Protein AF-A0A9P1BFL9-F1 (afdb_monomer)

Structure (mmCIF, N/CA/C/O backbone):
data_AF-A0A9P1BFL9-F1
#
_entry.id   AF-A0A9P1BFL9-F1
#
loop_
_atom_site.group_PDB
_atom_site.id
_atom_site.type_symbol
_atom_site.label_atom_id
_atom_site.label_alt_id
_atom_site.label_comp_id
_atom_site.label_asym_id
_atom_site.label_entity_id
_atom_site.label_seq_id
_atom_site.pdbx_PDB_ins_code
_atom_site.Cartn_x
_atom_site.Cartn_y
_atom_site.Cartn_z
_atom_site.occupancy
_atom_site.B_iso_or_equiv
_atom_site.auth_seq_id
_atom_site.auth_comp_id
_atom_site.auth_asym_id
_atom_site.auth_atom_id
_atom_site.pdbx_PDB_model_num
ATOM 1 N N . MET A 1 1 ? 11.899 -58.772 -1.799 1.00 46.47 1 MET A N 1
ATOM 2 C CA . MET A 1 1 ? 13.213 -58.479 -2.411 1.00 46.47 1 MET A CA 1
ATOM 3 C C . MET A 1 1 ? 13.344 -59.270 -3.704 1.00 46.47 1 MET A C 1
ATOM 5 O O . MET A 1 1 ? 13.494 -60.482 -3.648 1.00 46.47 1 MET A O 1
ATOM 9 N N . ARG A 1 2 ? 13.210 -58.613 -4.859 1.00 43.66 2 ARG A N 1
ATOM 10 C CA . ARG A 1 2 ? 13.524 -59.183 -6.178 1.00 43.66 2 ARG A CA 1
ATOM 11 C C . ARG A 1 2 ? 14.274 -58.112 -6.969 1.00 43.66 2 ARG A C 1
ATOM 13 O O . ARG A 1 2 ? 13.668 -57.255 -7.596 1.00 43.66 2 ARG A O 1
ATOM 20 N N . LEU A 1 3 ? 15.594 -58.126 -6.802 1.00 50.16 3 LEU A N 1
ATOM 21 C CA . LEU A 1 3 ? 16.569 -57.484 -7.680 1.00 50.16 3 LEU A CA 1
ATOM 22 C C . LEU A 1 3 ? 16.927 -58.462 -8.804 1.00 50.16 3 LEU A C 1
ATOM 24 O O . LEU A 1 3 ? 16.826 -59.669 -8.593 1.00 50.16 3 LEU A O 1
ATOM 28 N N . HIS A 1 4 ? 17.420 -57.901 -9.915 1.00 42.84 4 HIS A N 1
ATOM 29 C CA . HIS A 1 4 ? 17.742 -58.487 -11.227 1.00 42.84 4 HIS A CA 1
ATOM 30 C C . HIS A 1 4 ? 16.641 -58.214 -12.266 1.00 42.84 4 HIS A C 1
ATOM 32 O O . HIS A 1 4 ? 15.493 -58.562 -12.043 1.00 42.84 4 HIS A O 1
ATOM 38 N N . ARG A 1 5 ? 16.916 -57.628 -13.439 1.00 49.00 5 ARG A N 1
ATOM 39 C CA . ARG A 1 5 ? 18.148 -57.681 -14.246 1.00 49.00 5 ARG A CA 1
ATOM 40 C C . ARG A 1 5 ? 17.976 -56.800 -15.507 1.00 49.00 5 ARG A C 1
ATOM 42 O O . ARG A 1 5 ? 16.858 -56.730 -15.995 1.00 49.00 5 ARG A O 1
ATOM 49 N N . LEU A 1 6 ? 19.105 -56.319 -16.061 1.00 51.25 6 LEU A N 1
ATOM 50 C CA . LEU A 1 6 ? 19.352 -55.950 -17.483 1.00 51.25 6 LEU A CA 1
ATOM 51 C C . LEU A 1 6 ? 18.670 -54.636 -17.943 1.00 51.25 6 LEU A C 1
ATOM 53 O O . LEU A 1 6 ? 17.455 -54.576 -17.992 1.00 51.25 6 LEU A O 1
ATOM 57 N N . LEU A 1 7 ? 19.321 -53.502 -18.242 1.00 50.16 7 LEU A N 1
ATOM 58 C CA . LEU A 1 7 ? 20.599 -53.191 -18.909 1.00 50.16 7 LEU A CA 1
ATOM 59 C C . LEU A 1 7 ? 20.691 -53.778 -20.316 1.00 50.16 7 LEU A C 1
ATOM 61 O O . LEU A 1 7 ? 21.239 -54.858 -20.413 1.0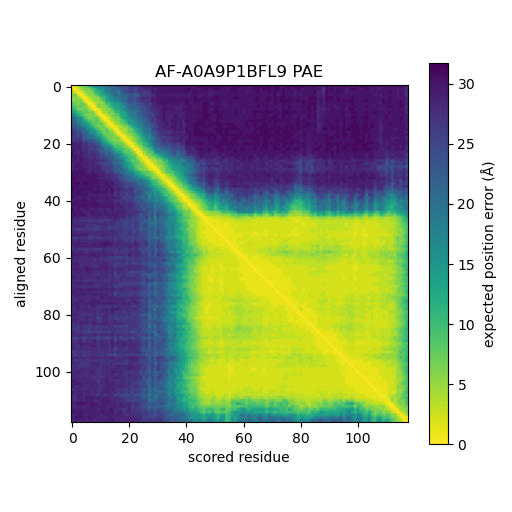0 50.16 7 LEU A O 1
ATOM 65 N N . TRP A 1 8 ? 20.164 -53.068 -21.329 1.00 45.84 8 TRP A N 1
ATOM 66 C CA . TRP A 1 8 ? 20.635 -52.938 -22.730 1.00 45.84 8 TRP A CA 1
ATOM 67 C C . TRP A 1 8 ? 19.874 -51.735 -23.355 1.00 45.84 8 TRP A C 1
ATOM 69 O O . TRP A 1 8 ? 18.650 -51.729 -23.341 1.00 45.84 8 TRP A O 1
ATOM 79 N N . LEU A 1 9 ? 20.498 -50.573 -23.595 1.00 45.41 9 LEU A N 1
ATOM 80 C CA . LEU A 1 9 ? 21.219 -50.167 -24.819 1.00 45.41 9 LEU A CA 1
ATOM 81 C C . LEU A 1 9 ? 20.332 -50.060 -26.073 1.00 45.41 9 LEU A C 1
ATOM 83 O O . LEU A 1 9 ? 19.955 -51.082 -26.626 1.00 45.41 9 LEU A O 1
ATOM 87 N N . TRP A 1 10 ? 20.095 -48.819 -26.523 1.00 46.38 10 TRP A N 1
ATOM 88 C CA . TRP A 1 10 ? 20.140 -48.310 -27.915 1.00 46.38 10 TRP A CA 1
ATOM 89 C C . TRP A 1 10 ? 19.436 -46.937 -27.934 1.00 46.38 10 TRP A C 1
ATOM 91 O O . TRP A 1 10 ? 18.238 -46.844 -27.713 1.00 46.38 10 TRP A O 1
ATOM 101 N N . ALA A 1 11 ? 20.153 -45.812 -27.943 1.00 46.34 11 ALA A N 1
ATOM 102 C CA . ALA A 1 11 ? 20.691 -45.189 -29.155 1.00 46.34 11 ALA A CA 1
ATOM 103 C C . ALA A 1 11 ? 19.623 -45.016 -30.253 1.00 46.34 11 ALA A C 1
ATOM 105 O O . ALA A 1 11 ? 19.575 -45.782 -31.208 1.00 46.34 11 ALA A O 1
ATOM 106 N N . ALA A 1 12 ? 18.798 -43.977 -30.125 1.00 54.50 12 ALA A N 1
ATOM 107 C CA . ALA A 1 12 ? 18.103 -43.379 -31.258 1.00 54.50 12 ALA A CA 1
ATOM 108 C C . ALA A 1 12 ? 18.673 -41.974 -31.461 1.00 54.50 12 ALA A C 1
ATOM 110 O O . ALA A 1 12 ? 18.229 -40.989 -30.878 1.00 54.50 12 ALA A O 1
ATOM 111 N N . VAL A 1 13 ? 19.732 -41.939 -32.266 1.00 53.78 13 VAL A N 1
ATOM 112 C CA . VAL A 1 13 ? 20.141 -40.773 -33.037 1.00 53.78 13 VAL A CA 1
ATOM 113 C C . VAL A 1 13 ? 18.963 -40.399 -33.930 1.00 53.78 13 VAL A C 1
ATOM 115 O O . VAL A 1 13 ? 18.598 -41.171 -34.812 1.00 53.78 13 VAL A O 1
ATOM 118 N N . GLN A 1 14 ? 18.393 -39.217 -33.733 1.00 53.38 14 GLN A N 1
ATOM 119 C CA . GLN A 1 14 ? 17.835 -38.460 -34.844 1.00 53.38 14 GLN A CA 1
ATOM 120 C C . GLN A 1 14 ? 18.450 -37.072 -34.778 1.00 53.38 14 GLN A C 1
ATOM 122 O O . GLN A 1 14 ? 18.162 -36.279 -33.883 1.00 53.38 14 GLN A O 1
ATOM 127 N N . GLY A 1 15 ? 19.394 -36.851 -35.694 1.00 41.03 15 GLY A N 1
ATOM 128 C CA . GLY A 1 15 ? 19.945 -35.543 -35.977 1.00 41.03 15 GLY A CA 1
ATOM 129 C C . GLY A 1 15 ? 18.817 -34.638 -36.440 1.00 41.03 15 GLY A C 1
ATOM 130 O O . GLY A 1 15 ? 18.210 -34.870 -37.482 1.00 41.03 15 GLY A O 1
ATOM 131 N N . PHE A 1 16 ? 18.528 -33.630 -35.631 1.00 35.81 16 PHE A N 1
ATOM 132 C CA . PHE A 1 16 ? 17.759 -32.479 -36.049 1.00 35.81 16 PHE A CA 1
ATOM 133 C C . PHE A 1 16 ? 18.738 -31.556 -36.778 1.00 35.81 16 PHE A C 1
ATOM 135 O O . PHE A 1 16 ? 19.453 -30.776 -36.148 1.00 35.81 16 PHE A O 1
ATOM 142 N N . SER A 1 17 ? 18.856 -31.730 -38.095 1.00 41.75 17 SER A N 1
ATOM 143 C CA . SER A 1 17 ? 19.494 -30.731 -38.948 1.00 41.75 17 SER A CA 1
ATOM 144 C C . SER A 1 17 ? 18.555 -29.535 -39.005 1.00 41.75 17 SER A C 1
ATOM 146 O O . SER A 1 17 ? 17.519 -29.593 -39.661 1.00 41.75 17 SER A O 1
ATOM 148 N N . VAL A 1 18 ? 18.891 -28.476 -38.272 1.00 47.94 18 VAL A N 1
ATOM 149 C CA . VAL A 1 18 ? 18.361 -27.145 -38.563 1.00 47.94 18 VAL A CA 1
ATOM 150 C C . VAL A 1 18 ? 19.047 -26.705 -39.846 1.00 47.94 18 VAL A C 1
ATOM 152 O O . VAL A 1 18 ? 20.244 -26.418 -39.840 1.00 47.94 18 VAL A O 1
ATOM 155 N N . GLU A 1 19 ? 18.305 -26.726 -40.949 1.00 52.97 19 GLU A N 1
ATOM 156 C CA . GLU A 1 19 ? 18.618 -25.896 -42.106 1.00 52.97 19 GLU A CA 1
ATOM 157 C C . GLU A 1 19 ? 18.495 -24.446 -41.626 1.00 52.97 19 GLU A C 1
ATOM 159 O O . GLU A 1 19 ? 17.410 -23.966 -41.298 1.00 52.97 19 GLU A O 1
ATOM 164 N N . LEU A 1 20 ? 19.647 -23.804 -41.437 1.00 48.75 20 LEU A N 1
ATOM 165 C CA . LEU A 1 20 ? 19.733 -22.360 -41.302 1.00 48.75 20 LEU A CA 1
ATOM 166 C C . LEU A 1 20 ? 19.547 -21.820 -42.718 1.00 48.75 20 LEU A C 1
ATOM 168 O O . LEU A 1 20 ? 20.476 -21.886 -43.519 1.00 48.75 20 LEU A O 1
ATOM 172 N N . ASP A 1 21 ? 18.327 -21.391 -43.030 1.00 41.50 21 ASP A N 1
ATOM 173 C CA . ASP A 1 21 ? 18.077 -20.556 -44.200 1.00 41.50 21 ASP A CA 1
ATOM 174 C C . ASP A 1 21 ? 18.830 -19.238 -43.980 1.00 41.50 21 ASP A C 1
ATOM 176 O O . ASP A 1 21 ? 18.523 -18.468 -43.064 1.00 41.50 21 ASP A O 1
ATOM 180 N N . ASP A 1 22 ? 19.875 -19.039 -44.780 1.00 53.31 22 ASP A N 1
ATOM 181 C CA . ASP A 1 22 ? 20.592 -17.779 -44.944 1.00 53.31 22 ASP A CA 1
ATOM 182 C C . ASP A 1 22 ? 19.691 -16.814 -45.733 1.00 53.31 22 ASP A C 1
ATOM 184 O O . ASP A 1 22 ? 19.911 -16.580 -46.920 1.00 53.31 22 ASP A O 1
ATOM 188 N N . GLU A 1 23 ? 18.663 -16.255 -45.094 1.00 55.09 23 GLU A N 1
ATOM 189 C CA . GLU A 1 23 ? 17.904 -15.140 -45.663 1.00 55.09 23 GLU A CA 1
ATOM 190 C C . GLU A 1 23 ? 17.768 -13.997 -44.647 1.00 55.09 23 GLU A C 1
ATOM 192 O O . GLU A 1 23 ? 17.139 -14.104 -43.595 1.00 55.09 23 GLU A O 1
ATOM 197 N N . ASP A 1 24 ? 18.391 -12.885 -45.037 1.00 52.78 24 ASP A N 1
ATOM 198 C CA . ASP A 1 24 ? 18.148 -11.518 -44.595 1.00 52.78 24 ASP A CA 1
ATOM 199 C C . ASP A 1 24 ? 18.618 -11.130 -43.185 1.00 52.78 24 ASP A C 1
ATOM 201 O O . ASP A 1 24 ? 17.838 -10.930 -42.250 1.00 52.78 24 ASP A O 1
ATOM 205 N N . ASP A 1 25 ? 19.915 -10.806 -43.096 1.00 55.03 25 ASP A N 1
ATOM 206 C CA . ASP A 1 25 ? 20.380 -9.684 -42.273 1.00 55.03 25 ASP A CA 1
ATOM 207 C C . ASP A 1 25 ? 19.626 -8.415 -42.719 1.00 55.03 25 ASP A C 1
ATOM 209 O O . ASP A 1 25 ? 20.101 -7.614 -43.529 1.00 55.03 25 ASP A O 1
ATOM 213 N N . ALA A 1 26 ? 18.405 -8.242 -42.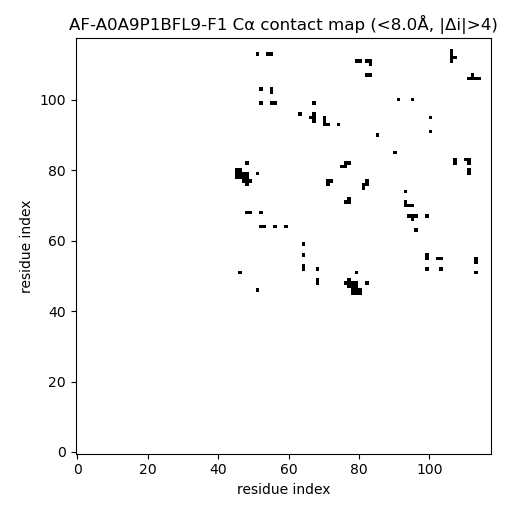212 1.00 58.25 26 ALA A N 1
ATOM 214 C CA . ALA A 1 26 ? 17.612 -7.040 -42.372 1.00 58.25 26 ALA A CA 1
ATOM 215 C C . ALA A 1 26 ? 18.332 -5.894 -41.650 1.00 58.25 26 ALA A C 1
ATOM 217 O O . ALA A 1 26 ? 18.077 -5.584 -40.484 1.00 58.25 26 ALA A O 1
ATOM 218 N N . LEU A 1 27 ? 19.278 -5.269 -42.348 1.00 57.50 27 LEU A N 1
ATOM 219 C CA . LEU A 1 27 ? 19.940 -4.055 -41.912 1.00 57.50 27 LEU A CA 1
ATOM 220 C C . LEU A 1 27 ? 18.894 -2.936 -41.907 1.00 57.50 27 LEU A C 1
ATOM 222 O O . LEU A 1 27 ? 18.603 -2.326 -42.934 1.00 57.50 27 LEU A O 1
ATOM 226 N N . ILE A 1 28 ? 18.305 -2.675 -40.741 1.00 64.31 28 ILE A N 1
ATOM 227 C CA . ILE A 1 28 ? 17.408 -1.536 -40.543 1.00 64.31 28 ILE A CA 1
ATOM 228 C C . ILE A 1 28 ? 18.260 -0.264 -40.617 1.00 64.31 28 ILE A C 1
ATOM 230 O O . ILE A 1 28 ? 18.863 0.167 -39.634 1.00 64.31 28 ILE A O 1
ATOM 234 N N . VAL A 1 29 ? 18.337 0.329 -41.807 1.00 62.34 29 VAL A N 1
ATOM 235 C CA . VAL A 1 29 ? 18.900 1.663 -42.011 1.00 62.34 29 VAL A CA 1
ATOM 236 C C . VAL A 1 29 ? 17.809 2.670 -41.668 1.00 62.34 29 VAL A C 1
ATOM 238 O O . VAL A 1 29 ? 16.836 2.820 -42.403 1.00 62.34 29 VAL A O 1
ATOM 241 N N . TYR A 1 30 ? 17.958 3.361 -40.540 1.00 62.66 30 TYR A N 1
ATOM 242 C CA . TYR A 1 30 ? 17.129 4.523 -40.243 1.00 62.66 30 TYR A CA 1
ATOM 243 C C . TYR A 1 30 ? 17.559 5.645 -41.190 1.00 62.66 30 TYR A C 1
ATOM 245 O O . TYR A 1 30 ? 18.652 6.197 -41.045 1.00 62.66 30 TYR A O 1
ATOM 253 N N . GLU A 1 31 ? 16.729 5.960 -42.189 1.00 58.88 31 GLU A N 1
ATOM 254 C CA . GLU A 1 31 ? 16.888 7.196 -42.950 1.00 58.88 31 GLU A CA 1
ATOM 255 C C . GLU A 1 31 ? 16.899 8.348 -41.944 1.00 58.88 31 GLU A C 1
ATOM 257 O O . GLU A 1 31 ? 15.989 8.473 -41.125 1.00 58.88 31 GLU A O 1
ATOM 262 N N . GLY A 1 32 ? 17.971 9.143 -41.958 1.00 57.00 32 GLY A N 1
ATOM 263 C CA . GLY A 1 32 ? 18.156 10.299 -41.088 1.00 57.00 32 GLY A CA 1
ATOM 264 C C . GLY A 1 32 ? 17.162 11.411 -41.414 1.00 57.00 32 GLY A C 1
ATOM 265 O O . GLY A 1 32 ? 17.549 12.473 -41.890 1.00 57.00 32 GLY A O 1
ATOM 266 N N . GLY A 1 33 ? 15.878 11.163 -41.175 1.00 53.22 33 GLY A N 1
ATOM 267 C CA . GLY A 1 33 ? 14.876 12.193 -40.996 1.00 53.22 33 GLY A CA 1
ATOM 268 C C . GLY A 1 33 ? 15.157 12.865 -39.665 1.00 53.22 33 GLY A C 1
ATOM 269 O O . GLY A 1 33 ? 15.371 12.185 -38.663 1.00 53.22 33 GLY A O 1
ATOM 270 N N . MET A 1 34 ? 15.226 14.196 -39.678 1.00 58.09 34 MET A N 1
ATOM 271 C CA . MET A 1 34 ? 15.415 15.015 -38.487 1.00 58.09 34 MET A CA 1
ATOM 272 C C . MET A 1 34 ? 14.467 14.526 -37.395 1.00 58.09 34 MET A C 1
ATOM 274 O O . MET A 1 34 ? 13.260 14.734 -37.490 1.00 58.09 34 MET A O 1
ATOM 278 N N . ALA A 1 35 ? 15.013 13.834 -36.395 1.00 58.12 35 ALA A N 1
ATOM 279 C CA . ALA A 1 35 ? 14.261 13.501 -35.209 1.00 58.12 35 ALA A CA 1
ATOM 280 C C . ALA A 1 35 ? 13.921 14.844 -34.572 1.00 58.12 35 ALA A C 1
ATOM 282 O O . ALA A 1 35 ? 14.799 15.491 -33.997 1.00 58.12 35 ALA A O 1
ATOM 283 N N . GLU A 1 36 ? 12.673 15.292 -34.745 1.00 61.25 36 GLU A N 1
ATOM 284 C CA . GLU A 1 36 ? 12.059 16.226 -33.812 1.00 61.25 36 GLU A CA 1
ATOM 285 C C . GLU A 1 36 ? 12.485 15.751 -32.436 1.00 61.25 36 GLU A C 1
ATOM 287 O O . GLU A 1 36 ? 12.276 14.582 -32.106 1.00 61.25 36 GLU A O 1
ATOM 292 N N . GLU A 1 37 ? 13.231 16.605 -31.738 1.00 61.41 37 GLU A N 1
ATOM 293 C CA . GLU A 1 37 ? 13.909 16.275 -30.497 1.00 61.41 37 GLU A CA 1
ATOM 294 C C . GLU A 1 37 ? 12.916 15.525 -29.622 1.00 61.41 37 GLU A C 1
ATOM 296 O O . GLU A 1 37 ? 11.959 16.119 -29.123 1.00 61.41 37 GLU A O 1
ATOM 301 N N . ALA A 1 38 ? 13.082 14.202 -29.522 1.00 63.97 38 ALA A N 1
ATOM 302 C CA . ALA A 1 38 ? 12.222 13.381 -28.702 1.00 63.97 38 ALA A CA 1
ATOM 303 C C . ALA A 1 38 ? 12.444 13.905 -27.291 1.00 63.97 38 ALA A C 1
ATOM 305 O O . ALA A 1 38 ? 13.470 13.627 -26.669 1.00 63.97 38 ALA A O 1
ATOM 306 N N . GLN A 1 39 ? 11.538 14.772 -26.842 1.00 65.31 39 GLN A N 1
ATOM 307 C CA . GLN A 1 39 ? 11.582 15.366 -25.526 1.00 65.31 39 GLN A CA 1
ATOM 308 C C . GLN A 1 39 ? 11.361 14.213 -24.566 1.00 65.31 39 GLN A C 1
ATOM 310 O O . GLN A 1 39 ? 10.230 13.852 -24.239 1.00 65.31 39 GLN A O 1
ATOM 315 N N . CYS A 1 40 ? 12.469 13.602 -24.151 1.00 65.94 40 CYS A N 1
ATOM 316 C CA . CYS A 1 40 ? 12.538 12.652 -23.064 1.00 65.94 40 CYS A CA 1
ATOM 317 C C . CYS A 1 40 ? 12.129 13.412 -21.806 1.00 65.94 40 CYS A C 1
ATOM 319 O O . CYS A 1 40 ? 12.961 13.886 -21.035 1.00 65.94 40 CYS A O 1
ATOM 321 N N . THR A 1 41 ? 10.824 13.585 -21.632 1.00 68.25 41 THR A N 1
ATOM 322 C CA . THR A 1 41 ? 10.261 14.093 -20.397 1.00 68.25 41 THR A CA 1
ATOM 323 C C . THR A 1 41 ? 10.557 13.015 -19.376 1.00 68.25 41 THR A C 1
ATOM 325 O O . THR A 1 41 ? 10.084 11.883 -19.502 1.00 68.25 41 THR A O 1
ATOM 328 N N . ALA A 1 42 ? 11.423 13.342 -18.415 1.00 62.38 42 ALA A N 1
ATOM 329 C CA . ALA A 1 42 ? 11.695 12.448 -17.308 1.00 62.38 42 ALA A CA 1
ATOM 330 C C . ALA A 1 42 ? 10.343 12.038 -16.708 1.00 62.38 42 ALA A C 1
ATOM 332 O O . ALA A 1 42 ? 9.491 12.911 -16.502 1.00 62.38 42 ALA A O 1
ATOM 333 N N . PRO A 1 43 ? 10.105 10.735 -16.482 1.00 64.19 43 PRO A N 1
ATOM 334 C CA . PRO A 1 43 ? 8.838 10.296 -15.933 1.00 64.19 43 PRO A CA 1
ATOM 335 C C . PRO A 1 43 ? 8.573 11.049 -14.623 1.00 64.19 43 PRO A C 1
ATOM 337 O O . PRO A 1 43 ? 9.531 11.374 -13.905 1.00 64.19 43 PRO A O 1
ATOM 340 N N . PRO A 1 44 ? 7.298 11.352 -14.315 1.00 66.19 44 PRO A N 1
ATOM 341 C CA . PRO A 1 44 ? 6.941 12.002 -13.064 1.00 66.19 44 PRO A CA 1
ATOM 342 C C . PRO A 1 44 ? 7.599 11.248 -11.905 1.00 66.19 44 PRO A C 1
ATOM 344 O O . PRO A 1 44 ? 7.776 10.028 -11.973 1.00 66.19 44 PRO A O 1
ATOM 347 N N . GLY A 1 45 ? 8.034 11.997 -10.887 1.00 68.19 45 GLY A N 1
ATOM 348 C CA . GLY A 1 45 ? 8.781 11.468 -9.746 1.00 68.19 45 GLY A CA 1
ATOM 349 C C . GLY A 1 45 ? 8.132 10.230 -9.106 1.00 68.19 45 GLY A C 1
ATOM 350 O O . GLY A 1 45 ? 6.984 9.893 -9.394 1.00 68.19 45 GLY A O 1
ATOM 351 N N . PRO A 1 46 ? 8.858 9.518 -8.229 1.00 79.31 46 PRO A N 1
ATOM 352 C CA . PRO A 1 46 ? 8.410 8.229 -7.714 1.00 79.31 46 PRO A CA 1
ATOM 353 C C . PRO A 1 46 ? 7.021 8.334 -7.076 1.00 79.31 46 PRO A C 1
ATOM 355 O O . PRO A 1 46 ? 6.813 9.124 -6.157 1.00 79.31 46 PRO A O 1
ATOM 358 N N . VAL A 1 47 ? 6.088 7.506 -7.553 1.00 88.19 47 VAL A N 1
ATOM 359 C CA . VAL A 1 47 ? 4.713 7.451 -7.040 1.00 88.19 47 VAL A CA 1
ATOM 360 C C . VAL A 1 47 ? 4.744 7.090 -5.557 1.00 88.19 47 VAL A C 1
ATOM 362 O O . VAL A 1 47 ? 5.257 6.027 -5.176 1.00 88.19 47 VAL A O 1
ATOM 365 N N . LEU A 1 48 ? 4.198 7.968 -4.719 1.00 91.62 48 LEU A N 1
ATOM 366 C CA . LEU A 1 48 ? 4.157 7.771 -3.277 1.00 91.62 48 LEU A CA 1
ATOM 367 C C . LEU A 1 48 ? 3.040 6.793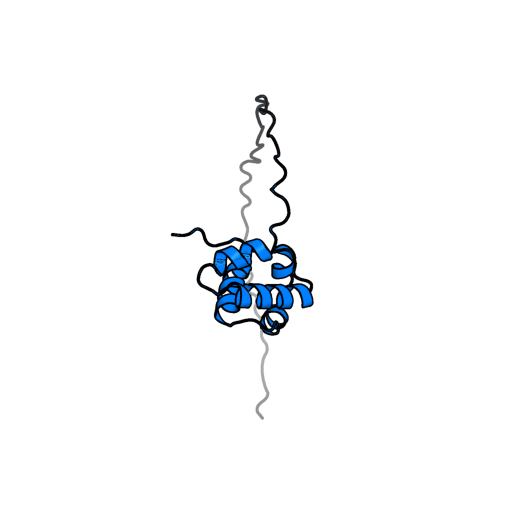 -2.915 1.00 91.62 48 LEU A C 1
ATOM 369 O O . LEU A 1 48 ? 1.952 6.819 -3.486 1.00 91.62 48 LEU A O 1
ATOM 373 N N . VAL A 1 49 ? 3.294 5.946 -1.919 1.00 92.38 49 VAL A N 1
ATOM 374 C CA . VAL A 1 49 ? 2.298 4.978 -1.434 1.00 92.38 49 VAL A CA 1
ATOM 375 C C . VAL A 1 49 ? 1.070 5.683 -0.868 1.00 92.38 49 VAL A C 1
ATOM 377 O O . VAL A 1 49 ? -0.038 5.178 -1.014 1.00 92.38 49 VAL A O 1
ATOM 380 N N . LYS A 1 50 ? 1.241 6.871 -0.280 1.00 93.44 50 LYS A N 1
ATOM 381 C CA . LYS A 1 50 ? 0.126 7.662 0.250 1.00 93.44 50 LYS A CA 1
ATOM 382 C C . LYS A 1 50 ? -0.927 7.993 -0.813 1.00 93.44 50 LYS A C 1
ATOM 384 O O . LYS A 1 50 ? -2.115 7.896 -0.524 1.00 93.44 50 LYS A O 1
ATOM 389 N N . ASP A 1 51 ? -0.488 8.307 -2.031 1.00 92.06 51 ASP A N 1
ATOM 390 C CA . ASP A 1 51 ? -1.374 8.702 -3.127 1.00 92.06 51 ASP A CA 1
ATOM 391 C C . ASP A 1 51 ? -2.138 7.466 -3.627 1.00 92.06 51 ASP A C 1
ATOM 393 O O . ASP A 1 51 ? -3.359 7.484 -3.754 1.00 92.06 51 ASP A O 1
ATOM 397 N N . VAL A 1 52 ? -1.430 6.337 -3.761 1.00 92.62 52 VAL A N 1
ATOM 398 C CA . VAL A 1 52 ? -2.018 5.034 -4.109 1.00 92.62 52 VAL A CA 1
ATOM 399 C C . VAL A 1 52 ? -3.065 4.595 -3.087 1.00 92.62 52 VAL A C 1
ATOM 401 O O . VAL A 1 52 ? -4.151 4.164 -3.465 1.00 92.62 52 VAL A O 1
ATOM 404 N N . VAL A 1 53 ? -2.745 4.669 -1.792 1.00 93.81 53 VAL A N 1
ATOM 405 C CA . VAL A 1 53 ? -3.651 4.237 -0.717 1.00 93.81 53 VAL A CA 1
ATOM 406 C C . VAL A 1 53 ? -4.887 5.133 -0.652 1.00 93.81 53 VAL A C 1
ATOM 408 O O . VAL A 1 53 ? -5.981 4.611 -0.448 1.00 93.81 53 VAL A O 1
ATOM 411 N N . ALA A 1 54 ? -4.735 6.444 -0.854 1.00 92.81 54 ALA A N 1
ATOM 412 C CA . ALA A 1 54 ? -5.864 7.368 -0.914 1.00 92.81 54 ALA A CA 1
ATOM 413 C C . ALA A 1 54 ? -6.809 7.028 -2.078 1.00 92.81 54 ALA A C 1
ATOM 415 O O . ALA A 1 54 ? -8.023 6.980 -1.894 1.00 92.81 54 ALA A O 1
ATOM 416 N N . GLU A 1 55 ? -6.263 6.707 -3.252 1.00 92.25 55 GLU A N 1
ATOM 417 C CA . GLU A 1 55 ? -7.061 6.393 -4.440 1.00 92.25 55 GLU A CA 1
ATOM 418 C C . GLU A 1 55 ? -7.800 5.051 -4.317 1.00 92.25 55 GLU A C 1
ATOM 420 O O . GLU A 1 55 ? -9.014 4.960 -4.532 1.00 92.25 55 GLU A O 1
ATOM 425 N N . ILE 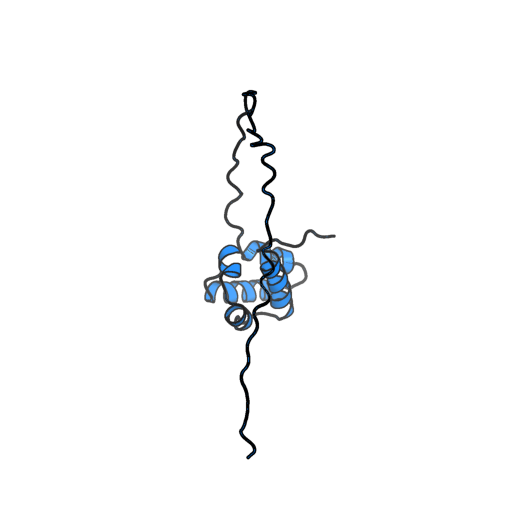A 1 56 ? -7.108 3.992 -3.881 1.00 92.62 56 ILE A N 1
ATOM 426 C CA . ILE A 1 56 ? -7.741 2.677 -3.682 1.00 92.62 56 ILE A CA 1
ATOM 427 C C . ILE A 1 56 ? -8.617 2.620 -2.428 1.00 92.62 56 ILE A C 1
ATOM 429 O O . ILE A 1 56 ? -9.329 1.635 -2.250 1.00 92.62 56 ILE A O 1
ATOM 433 N N . GLY A 1 57 ? -8.511 3.597 -1.529 1.00 92.25 57 GLY A N 1
ATOM 434 C CA . GLY A 1 57 ? -9.184 3.647 -0.232 1.00 92.25 57 GLY A CA 1
ATOM 435 C C . GLY A 1 57 ? -10.281 4.703 -0.141 1.00 92.25 57 GLY A C 1
ATOM 436 O O . GLY A 1 57 ? -10.703 5.004 0.966 1.00 92.25 57 GLY A O 1
ATOM 437 N N . HIS A 1 58 ? -10.739 5.264 -1.263 1.00 90.94 58 HIS A N 1
ATOM 438 C CA . HIS A 1 58 ? -11.688 6.387 -1.312 1.00 90.94 58 HIS A CA 1
ATOM 439 C C . HIS A 1 58 ? -13.026 6.167 -0.570 1.00 90.94 58 HIS A C 1
ATOM 441 O O . HIS A 1 58 ? -13.710 7.128 -0.235 1.00 90.94 58 HIS A O 1
ATOM 447 N N . ASP A 1 59 ? -13.419 4.919 -0.324 1.00 92.44 59 ASP A N 1
ATOM 448 C CA . ASP A 1 59 ? -14.622 4.497 0.409 1.00 92.44 59 ASP A CA 1
ATOM 449 C C . ASP A 1 59 ? -14.348 4.147 1.887 1.00 92.44 59 ASP A C 1
ATOM 451 O O . ASP A 1 59 ? -15.241 3.696 2.606 1.00 92.44 59 ASP A O 1
ATOM 455 N N . VAL A 1 60 ? -13.112 4.327 2.350 1.00 92.88 60 VAL A N 1
ATOM 456 C CA . VAL A 1 60 ? -12.658 4.011 3.705 1.00 92.88 60 VAL A CA 1
ATOM 457 C C . VAL A 1 60 ? -12.458 5.306 4.495 1.00 92.88 60 VAL A C 1
ATOM 459 O O . VAL A 1 60 ? -12.091 6.338 3.942 1.00 92.88 60 VAL A O 1
ATOM 462 N N . SER A 1 61 ? -12.687 5.271 5.812 1.00 96.00 61 SER A N 1
ATOM 463 C CA . SER A 1 61 ? -12.466 6.450 6.653 1.00 96.00 61 SER A CA 1
ATOM 464 C C . SER A 1 61 ? -10.996 6.889 6.659 1.00 96.00 61 SER A C 1
ATOM 466 O O . SER A 1 61 ? -10.077 6.063 6.659 1.00 96.00 61 SER A O 1
ATOM 468 N N . GLU A 1 62 ? -10.771 8.202 6.745 1.00 94.81 62 GLU A N 1
ATOM 469 C CA . GLU A 1 62 ? -9.426 8.793 6.782 1.00 94.81 62 GLU A CA 1
ATOM 470 C C . GLU A 1 62 ? -8.574 8.247 7.933 1.00 94.81 62 GLU A C 1
ATOM 472 O O . GLU A 1 62 ? -7.380 8.012 7.768 1.00 94.81 62 GLU A O 1
ATOM 477 N N . GLU A 1 63 ? -9.184 7.966 9.088 1.00 95.00 63 GLU A N 1
ATOM 478 C CA . GLU A 1 63 ? -8.489 7.368 10.231 1.00 95.00 63 GLU A CA 1
ATOM 479 C C . GLU A 1 63 ? -7.890 5.997 9.882 1.00 95.00 63 GLU A C 1
ATOM 481 O O . GLU A 1 63 ? -6.769 5.666 10.271 1.00 95.00 63 GLU A O 1
ATOM 486 N N . VAL A 1 64 ? -8.631 5.184 9.132 1.00 94.69 64 VAL A N 1
ATOM 487 C CA . VAL A 1 64 ? -8.196 3.846 8.733 1.00 94.69 64 VAL A CA 1
ATOM 488 C C . VAL A 1 64 ? -7.123 3.924 7.644 1.00 94.69 64 VAL A C 1
ATOM 490 O O . VAL A 1 64 ? -6.159 3.150 7.680 1.00 94.69 64 VAL A O 1
ATOM 493 N N . ILE A 1 65 ? -7.239 4.886 6.725 1.00 95.50 65 ILE A N 1
ATOM 494 C CA . ILE A 1 65 ? -6.186 5.216 5.755 1.00 95.50 65 ILE A CA 1
ATOM 495 C C . ILE A 1 65 ? -4.904 5.614 6.495 1.00 95.50 65 ILE A C 1
ATOM 497 O O . ILE A 1 65 ? -3.854 5.022 6.260 1.00 95.50 65 ILE A O 1
ATOM 501 N N . PHE A 1 66 ? -4.994 6.535 7.456 1.00 96.00 66 PHE A N 1
ATOM 502 C CA . PHE A 1 66 ? -3.857 7.015 8.239 1.00 96.00 66 PHE A CA 1
ATOM 503 C C . PHE A 1 66 ? -3.155 5.888 9.006 1.00 96.00 66 PHE A C 1
ATOM 505 O O . PHE A 1 66 ? -1.937 5.743 8.927 1.00 96.00 66 PHE A O 1
ATOM 512 N N . ARG A 1 67 ? -3.914 5.019 9.686 1.00 95.69 67 ARG A N 1
ATOM 513 C CA . ARG A 1 67 ? -3.353 3.837 10.367 1.00 95.69 67 ARG A CA 1
ATOM 514 C C . ARG A 1 67 ? -2.621 2.904 9.398 1.00 95.69 67 ARG A C 1
ATOM 516 O O . ARG A 1 67 ? -1.579 2.361 9.751 1.00 95.69 67 ARG A O 1
ATOM 523 N N . THR A 1 68 ? -3.148 2.735 8.186 1.00 95.81 68 THR A N 1
ATOM 524 C CA . THR A 1 68 ? -2.527 1.905 7.143 1.00 95.81 68 THR A CA 1
ATOM 525 C C . THR A 1 68 ? -1.222 2.515 6.6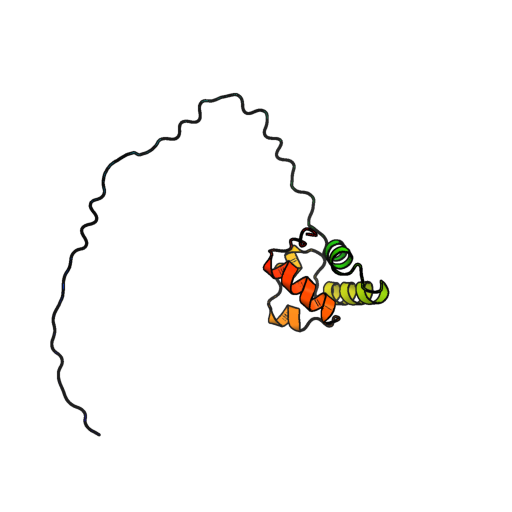41 1.00 95.81 68 THR A C 1
ATOM 527 O O . THR A 1 68 ? -0.244 1.793 6.469 1.00 95.81 68 THR A O 1
ATOM 530 N N . LEU A 1 69 ? -1.183 3.836 6.449 1.00 95.94 69 LEU A N 1
ATOM 531 C CA . LEU A 1 69 ? 0.033 4.546 6.053 1.00 95.94 69 LEU A CA 1
ATOM 532 C C . LEU A 1 69 ? 1.119 4.445 7.120 1.00 95.94 69 LEU A C 1
ATOM 534 O O . LEU A 1 69 ? 2.245 4.102 6.783 1.00 95.94 69 LEU A O 1
ATOM 538 N N . ASN A 1 70 ? 0.770 4.625 8.393 1.00 96.62 70 ASN A N 1
ATOM 539 C CA . ASN A 1 70 ? 1.727 4.473 9.490 1.00 96.62 70 ASN A CA 1
ATOM 540 C C . ASN A 1 70 ? 2.275 3.042 9.579 1.00 96.62 70 ASN A C 1
ATOM 542 O O . ASN A 1 70 ? 3.458 2.853 9.844 1.00 96.62 70 ASN A O 1
ATOM 546 N N . ALA A 1 71 ? 1.431 2.030 9.347 1.00 95.50 71 ALA A N 1
ATOM 547 C CA . ALA A 1 71 ? 1.873 0.638 9.321 1.00 95.50 71 ALA A CA 1
ATOM 548 C C . ALA A 1 71 ? 2.840 0.366 8.157 1.00 95.50 71 ALA A C 1
ATOM 550 O O . ALA A 1 71 ? 3.832 -0.325 8.340 1.00 95.50 71 ALA A O 1
ATOM 551 N N . LEU A 1 72 ? 2.582 0.929 6.975 1.00 95.19 72 LEU A N 1
ATOM 552 C CA . LEU A 1 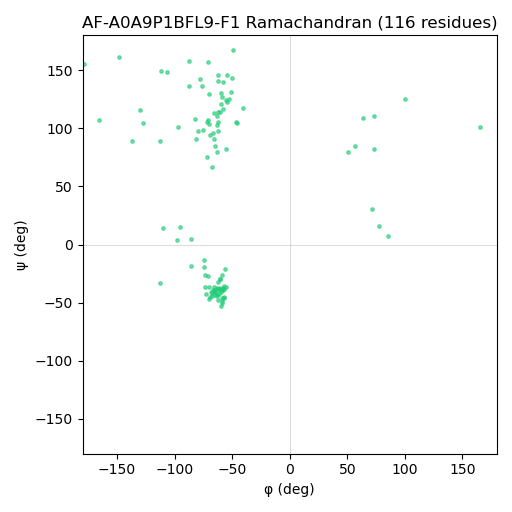72 ? 3.475 0.808 5.818 1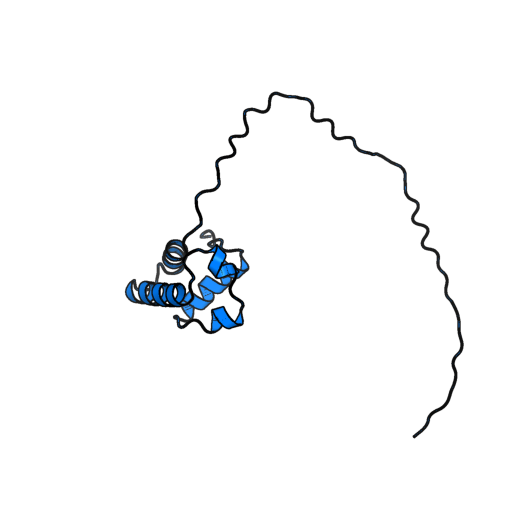.00 95.19 72 LEU A CA 1
ATOM 553 C C . LEU A 1 72 ? 4.793 1.564 6.029 1.00 95.19 72 LEU A C 1
ATOM 555 O O . LEU A 1 72 ? 5.857 1.043 5.706 1.00 95.19 72 LEU A O 1
ATOM 559 N N . GLU A 1 73 ? 4.740 2.757 6.612 1.00 95.06 73 GLU A N 1
ATOM 560 C CA . GLU A 1 73 ? 5.925 3.555 6.923 1.00 95.06 73 GLU A CA 1
ATOM 561 C C . GLU A 1 73 ? 6.806 2.888 7.988 1.00 95.06 73 GLU A C 1
ATOM 563 O O . GLU A 1 73 ? 8.029 2.906 7.857 1.00 95.06 73 GLU A O 1
ATOM 568 N N . ALA A 1 74 ? 6.208 2.227 8.987 1.00 94.38 74 ALA A N 1
ATOM 569 C CA . ALA A 1 74 ? 6.939 1.439 9.983 1.00 94.38 74 ALA A CA 1
ATOM 570 C C . ALA A 1 74 ? 7.738 0.279 9.355 1.00 94.38 74 ALA A C 1
ATOM 572 O O . ALA A 1 74 ? 8.806 -0.069 9.852 1.00 94.38 74 ALA A O 1
ATOM 573 N N . GLU A 1 75 ? 7.259 -0.262 8.233 1.00 92.25 75 GLU A N 1
ATOM 574 C CA . GLU A 1 75 ? 7.948 -1.272 7.414 1.00 92.25 75 GLU A CA 1
ATOM 575 C C . GLU A 1 75 ? 8.923 -0.644 6.395 1.00 92.25 75 GLU A C 1
ATOM 577 O O . GLU A 1 75 ? 9.503 -1.331 5.553 1.00 92.25 75 GLU A O 1
ATOM 582 N N . GLY A 1 76 ? 9.100 0.681 6.427 1.00 93.81 76 GLY A N 1
ATOM 583 C CA . GLY A 1 76 ? 9.967 1.426 5.513 1.00 93.81 76 GLY A CA 1
ATOM 584 C C . GLY A 1 76 ? 9.372 1.659 4.120 1.00 93.81 76 GLY A C 1
ATOM 585 O O . GLY A 1 76 ? 10.106 2.007 3.190 1.00 93.81 76 GLY A O 1
ATOM 586 N N . VAL A 1 77 ? 8.059 1.480 3.945 1.00 94.06 77 VAL A N 1
ATOM 587 C CA . VAL A 1 77 ? 7.365 1.641 2.662 1.00 94.06 77 VAL A CA 1
ATOM 588 C C . VAL A 1 77 ? 6.736 3.027 2.549 1.00 94.06 77 VAL A C 1
ATOM 590 O O . VAL A 1 77 ? 5.642 3.287 3.040 1.00 94.06 77 VAL A O 1
ATOM 593 N N . VAL A 1 78 ? 7.412 3.907 1.815 1.00 93.00 78 VAL A N 1
ATOM 594 C CA . VAL A 1 78 ? 6.970 5.281 1.516 1.00 93.00 78 VAL A CA 1
ATOM 595 C C . VAL A 1 78 ? 6.646 5.446 0.026 1.00 93.00 78 VAL A C 1
ATOM 597 O O . VAL A 1 78 ? 5.737 6.183 -0.359 1.00 93.00 78 VAL A O 1
ATOM 600 N N . GLN A 1 79 ? 7.367 4.724 -0.832 1.00 92.31 79 GLN A N 1
ATOM 601 C CA . GLN A 1 79 ? 7.227 4.739 -2.285 1.00 92.31 79 GLN A CA 1
ATOM 602 C C . GLN A 1 79 ? 6.685 3.415 -2.812 1.00 92.31 79 GLN A C 1
ATOM 604 O O . GLN A 1 79 ? 6.998 2.335 -2.309 1.00 92.31 79 GLN A O 1
ATOM 609 N N . THR A 1 80 ? 5.948 3.484 -3.918 1.00 90.62 80 THR A N 1
ATOM 610 C CA . THR A 1 80 ? 5.341 2.300 -4.542 1.00 90.62 80 THR A CA 1
ATOM 611 C C . THR A 1 80 ? 6.395 1.276 -4.971 1.00 90.62 80 THR A C 1
ATOM 613 O O . THR A 1 80 ? 6.166 0.074 -4.901 1.00 90.62 80 THR A O 1
ATOM 616 N N . ARG A 1 81 ? 7.608 1.723 -5.321 1.00 90.69 81 ARG A N 1
ATOM 617 C CA . ARG A 1 81 ? 8.731 0.827 -5.629 1.00 90.69 81 ARG A CA 1
ATOM 618 C C . ARG A 1 81 ? 9.141 -0.047 -4.437 1.00 90.69 81 ARG A C 1
ATOM 620 O O . ARG A 1 81 ? 9.450 -1.214 -4.642 1.00 90.69 81 ARG A O 1
ATOM 627 N N . GLN A 1 82 ? 9.112 0.487 -3.217 1.00 92.12 82 GLN A N 1
ATOM 628 C CA . GLN A 1 82 ? 9.440 -0.262 -1.996 1.00 92.12 82 GLN A CA 1
ATOM 629 C C . GLN A 1 82 ? 8.357 -1.300 -1.691 1.00 92.12 82 GLN A C 1
ATOM 631 O O . GLN A 1 82 ? 8.658 -2.434 -1.332 1.00 92.12 82 GLN A O 1
ATOM 636 N N . LEU A 1 83 ? 7.092 -0.961 -1.955 1.00 91.75 83 LEU A N 1
ATOM 637 C CA . LEU A 1 83 ? 5.979 -1.904 -1.848 1.00 91.75 83 LEU A CA 1
ATOM 638 C C . LEU A 1 83 ? 6.178 -3.134 -2.757 1.00 91.75 83 LEU A C 1
ATOM 640 O O . LEU A 1 83 ? 5.842 -4.258 -2.380 1.00 91.75 83 LEU A O 1
ATOM 644 N N . LEU A 1 84 ? 6.740 -2.948 -3.955 1.00 90.56 84 LEU A N 1
ATOM 645 C CA . LEU A 1 84 ? 7.047 -4.041 -4.888 1.00 90.56 84 LEU A CA 1
ATOM 646 C C . LEU A 1 84 ? 8.262 -4.879 -4.467 1.00 90.56 84 LEU A C 1
ATOM 648 O O . LEU A 1 84 ? 8.400 -6.005 -4.931 1.00 90.56 84 LEU A O 1
ATOM 652 N N . GLN A 1 85 ? 9.117 -4.350 -3.593 1.00 92.50 85 GLN A N 1
ATOM 653 C CA . GLN A 1 85 ? 10.315 -5.036 -3.102 1.00 92.50 85 GLN A CA 1
ATOM 654 C C . GLN A 1 85 ? 10.037 -5.948 -1.904 1.00 92.50 85 GLN A C 1
ATOM 656 O O . GLN A 1 85 ? 10.844 -6.831 -1.629 1.00 92.50 85 GLN A O 1
ATOM 661 N N . LEU A 1 86 ? 8.910 -5.765 -1.209 1.00 91.44 86 LEU A N 1
ATOM 662 C CA . LEU A 1 86 ? 8.520 -6.647 -0.108 1.00 91.44 86 LEU A CA 1
ATOM 663 C C . LEU A 1 86 ? 8.304 -8.086 -0.592 1.00 91.44 86 LEU A C 1
ATOM 665 O O . LEU A 1 86 ? 7.672 -8.318 -1.628 1.00 91.44 86 LEU A O 1
ATOM 669 N N . TYR A 1 87 ? 8.722 -9.083 0.184 1.00 91.19 87 TYR A N 1
ATOM 670 C CA . TYR A 1 87 ? 8.290 -10.447 -0.098 1.00 91.19 87 TYR A CA 1
ATOM 671 C C . TYR A 1 87 ? 6.796 -10.610 0.233 1.00 91.19 87 TYR A C 1
ATOM 673 O O . TYR A 1 87 ? 6.238 -9.844 1.025 1.00 91.19 87 TYR A O 1
ATOM 681 N N . PRO A 1 88 ? 6.095 -11.591 -0.367 1.00 91.44 88 PRO A N 1
ATOM 682 C CA . PRO A 1 88 ? 4.685 -11.834 -0.062 1.00 91.44 88 PRO A CA 1
ATOM 683 C C . PRO A 1 88 ? 4.413 -12.062 1.432 1.00 91.44 88 PRO A C 1
ATOM 685 O O . PRO A 1 88 ? 3.402 -11.593 1.941 1.00 91.44 88 PRO A O 1
ATOM 688 N N . GLN A 1 89 ? 5.334 -12.733 2.127 1.00 92.81 89 GLN A N 1
ATOM 689 C CA . GLN A 1 89 ? 5.228 -13.025 3.559 1.00 92.81 89 GLN A CA 1
ATOM 690 C C . GLN A 1 89 ? 5.314 -11.747 4.404 1.00 92.81 89 GLN A C 1
ATOM 692 O O . GLN A 1 89 ? 4.475 -11.544 5.277 1.00 92.81 89 GLN A O 1
ATOM 697 N N . ASP A 1 90 ? 6.259 -10.858 4.086 1.00 92.06 90 ASP A N 1
ATOM 698 C CA . ASP A 1 90 ? 6.436 -9.578 4.785 1.00 92.06 90 ASP A CA 1
ATOM 699 C C . ASP A 1 90 ? 5.227 -8.668 4.568 1.00 92.06 90 ASP A C 1
ATOM 701 O O . ASP A 1 90 ? 4.681 -8.097 5.507 1.00 92.06 90 ASP A O 1
ATOM 705 N N . PHE A 1 91 ? 4.731 -8.602 3.329 1.00 93.44 91 PHE A N 1
ATOM 706 C CA . PHE A 1 91 ? 3.522 -7.847 3.008 1.00 93.44 91 PHE A CA 1
ATOM 707 C C . PHE A 1 91 ? 2.294 -8.353 3.786 1.00 93.44 91 PHE A C 1
ATOM 709 O O . PHE A 1 91 ? 1.461 -7.565 4.243 1.00 93.44 91 PHE A O 1
ATOM 716 N N . ASP A 1 92 ? 2.176 -9.669 3.955 1.00 93.00 92 ASP A N 1
ATOM 717 C CA . ASP A 1 92 ? 1.077 -10.270 4.704 1.00 93.00 92 ASP A CA 1
ATOM 718 C C . ASP A 1 92 ? 1.208 -10.069 6.216 1.00 93.00 92 ASP A C 1
ATOM 720 O O . ASP A 1 92 ? 0.177 -9.987 6.892 1.00 93.00 92 ASP A O 1
ATOM 724 N N . ALA A 1 93 ? 2.427 -9.898 6.730 1.00 93.62 93 ALA A N 1
ATOM 725 C CA . ALA A 1 93 ? 2.691 -9.582 8.129 1.00 93.62 93 ALA A CA 1
ATOM 726 C C . ALA A 1 93 ? 2.293 -8.144 8.511 1.00 93.62 93 ALA A C 1
ATOM 728 O O . ALA A 1 93 ? 1.911 -7.912 9.659 1.00 93.62 93 ALA A O 1
ATOM 729 N N . VAL A 1 94 ? 2.293 -7.197 7.562 1.00 92.69 94 VAL A N 1
ATOM 730 C CA . VAL A 1 94 ? 1.955 -5.791 7.840 1.00 92.69 94 VAL A CA 1
ATOM 731 C C . VAL A 1 94 ? 0.547 -5.662 8.429 1.00 92.69 94 VAL A C 1
ATOM 733 O O . VAL A 1 94 ? -0.447 -6.133 7.859 1.00 92.69 94 VAL A O 1
ATOM 736 N N . VAL A 1 95 ? 0.439 -4.996 9.578 1.00 93.06 95 VAL A N 1
ATOM 737 C CA . VAL A 1 95 ? -0.824 -4.853 10.312 1.00 93.06 95 VAL A CA 1
ATOM 738 C C . VAL A 1 95 ? -1.678 -3.757 9.675 1.00 93.06 95 VAL A C 1
ATOM 740 O O . VAL A 1 95 ? -1.511 -2.573 9.945 1.00 93.06 95 VAL A O 1
ATOM 743 N N . MET A 1 96 ? -2.622 -4.155 8.823 1.00 94.00 96 MET A N 1
ATOM 744 C CA . MET A 1 96 ? -3.558 -3.242 8.162 1.00 94.00 96 MET A CA 1
ATOM 745 C C . MET A 1 96 ? -4.917 -3.919 7.901 1.00 94.00 96 MET A C 1
ATOM 747 O O . MET A 1 96 ? -4.996 -5.153 7.886 1.00 94.00 96 MET A O 1
ATOM 751 N N . PRO A 1 97 ? -5.991 -3.146 7.656 1.00 94.25 97 PRO A N 1
ATOM 752 C CA . PRO A 1 97 ? -7.310 -3.688 7.339 1.00 94.25 97 PRO A CA 1
ATOM 753 C C . PRO A 1 97 ? -7.293 -4.591 6.101 1.00 94.25 97 PRO A C 1
ATOM 755 O O . PRO A 1 97 ? -6.681 -4.262 5.083 1.00 94.25 97 PRO A O 1
ATOM 758 N N . LEU A 1 98 ? -8.036 -5.701 6.157 1.00 93.81 98 LEU A N 1
ATOM 759 C CA . LEU A 1 98 ? -8.074 -6.709 5.088 1.00 93.81 98 LEU A CA 1
ATOM 760 C C . LEU A 1 98 ? -8.493 -6.136 3.728 1.00 93.81 98 LEU A C 1
ATOM 762 O O . LEU A 1 98 ? -7.929 -6.519 2.703 1.00 93.81 98 LEU A O 1
ATOM 766 N N . LEU A 1 99 ? -9.444 -5.197 3.714 1.00 94.31 99 LEU A N 1
ATOM 767 C CA . LEU A 1 99 ? -9.898 -4.554 2.482 1.00 94.31 99 LEU A CA 1
ATOM 768 C C . LEU A 1 99 ? -8.741 -3.832 1.778 1.00 94.31 99 LEU A C 1
ATOM 770 O O . LEU A 1 99 ? -8.463 -4.118 0.613 1.00 94.31 99 LEU A O 1
ATOM 774 N N . LEU A 1 100 ? -8.021 -2.965 2.498 1.00 94.62 100 LEU A N 1
ATOM 775 C CA . LEU A 1 100 ? -6.880 -2.225 1.954 1.00 94.62 100 LEU A CA 1
ATOM 776 C C . LEU A 1 100 ? -5.720 -3.160 1.599 1.00 94.62 100 LEU A C 1
ATOM 778 O O . LEU A 1 100 ? -5.153 -3.017 0.519 1.00 94.62 100 LEU A O 1
ATOM 782 N N . LYS A 1 101 ? -5.441 -4.184 2.419 1.00 95.00 101 LYS A N 1
ATOM 783 C CA . LYS A 1 101 ? -4.436 -5.215 2.105 1.00 95.00 101 LYS A CA 1
ATOM 784 C C . LYS A 1 101 ? -4.738 -5.919 0.780 1.00 95.00 101 LYS A C 1
ATOM 786 O O . LYS A 1 101 ? -3.856 -6.053 -0.065 1.00 95.00 101 LYS A O 1
ATOM 791 N N . SER A 1 102 ? -5.991 -6.325 0.561 1.00 94.94 102 SER A N 1
ATOM 792 C CA . SER A 1 102 ? -6.411 -6.995 -0.678 1.00 94.94 102 SER A CA 1
ATOM 793 C C . SER A 1 102 ? -6.296 -6.086 -1.908 1.00 94.94 102 SER A C 1
ATOM 795 O O . SER A 1 102 ? -5.861 -6.522 -2.974 1.00 94.94 102 SER A O 1
ATOM 797 N N . ARG A 1 103 ? -6.635 -4.799 -1.764 1.00 94.38 103 ARG A N 1
ATOM 798 C CA . ARG A 1 103 ? -6.528 -3.807 -2.840 1.00 94.38 103 ARG A CA 1
ATOM 799 C C . ARG A 1 103 ? -5.071 -3.499 -3.168 1.00 94.38 103 ARG A C 1
ATOM 801 O O . ARG A 1 103 ? -4.706 -3.548 -4.339 1.00 94.38 103 ARG A O 1
ATOM 808 N N . LEU A 1 104 ? -4.232 -3.293 -2.153 1.00 93.38 104 LEU A N 1
ATOM 809 C CA . LEU A 1 104 ? -2.790 -3.112 -2.321 1.00 93.38 104 LEU A CA 1
ATOM 810 C C . LEU A 1 104 ? -2.133 -4.333 -2.959 1.00 93.38 104 LEU A C 1
ATOM 812 O O . LEU A 1 104 ? -1.277 -4.167 -3.820 1.00 93.38 104 LEU A O 1
ATOM 816 N N . ARG A 1 105 ? -2.562 -5.555 -2.623 1.00 93.56 105 ARG A N 1
ATOM 817 C CA . ARG A 1 105 ? -2.064 -6.769 -3.283 1.00 93.56 105 ARG A CA 1
ATOM 818 C C . ARG A 1 105 ? -2.290 -6.722 -4.798 1.00 93.56 105 ARG A C 1
ATOM 820 O O . ARG A 1 105 ? -1.349 -6.950 -5.550 1.00 93.56 105 ARG A O 1
ATOM 827 N N . ARG A 1 106 ? -3.485 -6.320 -5.248 1.00 92.25 106 ARG A N 1
ATOM 828 C CA . ARG A 1 106 ? -3.780 -6.151 -6.684 1.00 92.25 106 ARG A CA 1
ATOM 829 C C . ARG A 1 106 ? -2.924 -5.069 -7.341 1.00 92.25 106 ARG A C 1
ATOM 831 O O . ARG A 1 106 ? -2.500 -5.237 -8.479 1.00 92.25 106 ARG A O 1
ATOM 838 N N . VAL A 1 107 ? -2.647 -3.975 -6.630 1.00 91.44 107 VAL A N 1
ATOM 839 C CA . VAL A 1 107 ? -1.722 -2.934 -7.110 1.00 91.44 107 VAL A CA 1
ATOM 840 C C . VAL A 1 107 ? -0.310 -3.504 -7.278 1.00 91.44 107 VAL A C 1
ATOM 842 O O . VAL A 1 107 ? 0.333 -3.258 -8.297 1.00 91.44 107 VAL A O 1
ATOM 845 N N . ARG A 1 108 ? 0.164 -4.322 -6.330 1.00 91.31 108 ARG A N 1
ATOM 846 C CA . ARG A 1 108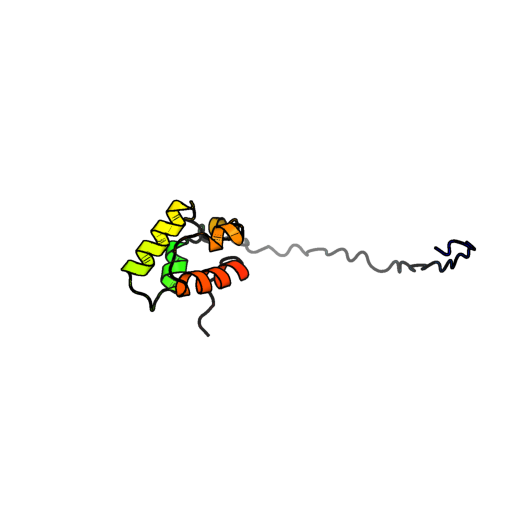 ? 1.480 -4.982 -6.407 1.00 91.31 108 ARG A CA 1
ATOM 847 C C . ARG A 1 108 ? 1.579 -5.937 -7.590 1.00 91.31 108 ARG A C 1
ATOM 849 O O . ARG A 1 108 ? 2.537 -5.858 -8.351 1.00 91.31 108 ARG A O 1
ATOM 856 N N . GLU A 1 109 ? 0.572 -6.785 -7.775 1.00 90.06 109 GLU A N 1
ATOM 857 C CA . GLU A 1 109 ? 0.486 -7.735 -8.895 1.00 90.06 109 GLU A CA 1
ATOM 858 C C . GLU A 1 109 ? 0.515 -7.035 -10.265 1.00 90.06 109 GLU A C 1
ATOM 860 O O . GLU A 1 109 ? 0.974 -7.610 -11.247 1.00 90.06 109 GLU A O 1
ATOM 865 N N . ARG A 1 110 ? 0.086 -5.769 -10.330 1.00 86.31 110 ARG A N 1
ATOM 866 C CA . ARG A 1 110 ? 0.104 -4.926 -11.537 1.00 86.31 110 ARG A CA 1
ATOM 867 C C . ARG A 1 110 ? 1.331 -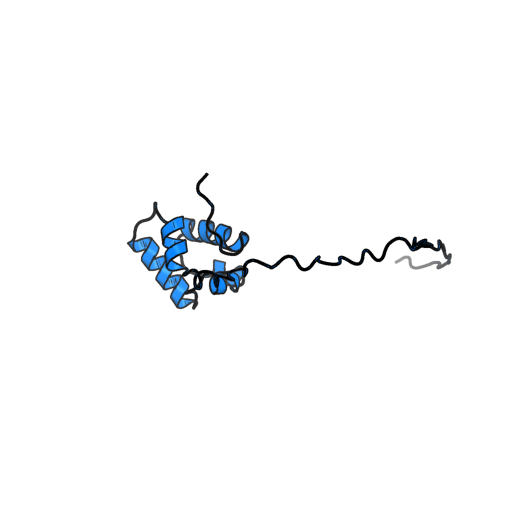4.017 -11.642 1.00 86.31 110 ARG A C 1
ATOM 869 O O . ARG A 1 110 ? 1.331 -3.066 -12.422 1.00 86.31 110 ARG A O 1
ATOM 876 N N . GLY A 1 111 ? 2.371 -4.269 -10.849 1.00 84.50 111 GLY A N 1
ATOM 877 C CA . GLY A 1 111 ? 3.609 -3.491 -10.890 1.00 84.50 111 GLY A CA 1
ATOM 878 C C . GLY A 1 111 ? 3.469 -2.080 -10.319 1.00 84.50 111 GLY A C 1
ATOM 879 O O . GLY A 1 111 ? 4.150 -1.165 -10.773 1.00 84.50 111 GLY A O 1
ATOM 880 N N . GLY A 1 112 ? 2.582 -1.882 -9.341 1.00 80.75 112 GLY A N 1
ATOM 881 C CA . GLY A 1 112 ? 2.415 -0.598 -8.659 1.00 80.75 112 GLY A CA 1
ATOM 882 C C . GLY A 1 112 ? 1.475 0.371 -9.374 1.00 80.75 112 GLY A C 1
ATOM 883 O O . GLY A 1 112 ? 1.377 1.526 -8.974 1.00 80.75 112 GLY A O 1
ATOM 884 N N . ARG A 1 113 ? 0.790 -0.080 -10.430 1.00 78.44 113 ARG A N 1
ATOM 885 C CA . ARG A 1 113 ? -0.184 0.732 -11.163 1.00 78.44 113 ARG A CA 1
ATOM 886 C C . ARG A 1 113 ? -1.563 0.617 -10.527 1.00 78.44 113 ARG A C 1
ATOM 888 O O . ARG A 1 113 ? -2.015 -0.480 -10.188 1.00 78.44 113 ARG A O 1
ATOM 895 N N . ILE A 1 114 ? -2.230 1.754 -10.392 1.00 73.06 114 ILE A N 1
ATOM 896 C CA . ILE A 1 114 ? -3.603 1.824 -9.898 1.00 73.06 114 ILE A CA 1
ATOM 897 C C . ILE A 1 114 ? -4.540 1.365 -11.031 1.00 73.06 114 ILE A C 1
ATOM 899 O O . ILE A 1 114 ? -4.287 1.702 -12.188 1.00 73.06 114 ILE A O 1
ATOM 903 N N . PRO A 1 115 ? -5.561 0.526 -10.759 1.00 62.94 115 PRO A N 1
ATOM 904 C CA . PRO A 1 115 ? -6.599 0.224 -11.741 1.00 62.94 115 PRO A CA 1
ATOM 905 C C . PRO A 1 115 ? -7.211 1.507 -12.301 1.00 62.94 115 PRO A C 1
ATOM 907 O O . PRO A 1 115 ? -7.739 2.299 -11.528 1.00 62.94 115 PRO A O 1
ATOM 910 N N . GLU A 1 116 ? -7.217 1.660 -13.625 1.00 62.72 116 GLU A N 1
ATOM 911 C CA . GLU A 1 116 ? -8.096 2.638 -14.265 1.00 62.72 116 GLU A CA 1
ATOM 912 C C . GLU A 1 116 ? -9.544 2.284 -13.902 1.00 62.72 116 GLU A C 1
ATOM 914 O O . GLU A 1 116 ? -9.941 1.113 -13.973 1.00 62.72 116 GLU A O 1
ATOM 919 N N . ALA A 1 117 ? -10.303 3.277 -13.435 1.00 56.75 117 ALA A N 1
ATOM 920 C CA . ALA A 1 117 ? -11.722 3.113 -13.161 1.00 56.75 117 ALA A CA 1
ATOM 921 C C . ALA A 1 117 ? -12.427 2.761 -14.481 1.00 56.75 117 ALA A C 1
ATOM 923 O O . ALA A 1 117 ? -12.417 3.563 -15.414 1.00 56.75 117 ALA A O 1
ATOM 924 N N . GLN A 1 118 ? -12.961 1.540 -14.563 1.00 42.66 118 GLN A N 1
ATOM 925 C CA . GLN A 1 118 ? -13.828 1.103 -15.661 1.00 42.66 118 GLN A CA 1
ATOM 926 C C . GLN A 1 118 ? -15.236 1.659 -15.484 1.00 42.66 118 GLN A C 1
ATOM 928 O O . GLN A 1 118 ? -15.704 1.681 -14.321 1.00 42.66 118 GLN A O 1
#

Organism: NCBI:txid2562237

Foldseek 3Di:
DDDDDDDDDDDDDDDPPDPPPPDDPPPPDDDPDPPPPPPPPPPPPFAFVLVLLCVLQVVPDPVQSVVQCVLCVVVVGGGLVVLLVDDPVRLVPRDHDPSSSVLSVVCSVVVNDHDDDD

pLDDT: mean 76.46, std 19.56, range [35.81, 96.62]

Solvent-accessible surface area (backbone atoms only — not comparable to full-atom values): 7934 Å² total; per-residue (Å²): 141,83,84,85,79,81,91,81,91,79,90,79,88,72,85,80,78,76,80,76,77,90,72,73,89,76,75,83,73,76,74,89,64,84,72,70,76,79,77,78,68,74,72,79,72,84,59,43,35,68,61,55,50,50,66,79,35,72,93,52,58,68,70,59,52,50,51,38,50,53,39,35,43,75,74,68,34,56,37,35,70,49,59,62,66,50,52,74,66,59,60,67,65,52,71,56,60,67,70,60,51,54,52,50,48,56,22,45,78,56,76,56,44,77,80,78,88,125

Secondary structure (DSSP, 8-state):
-----------------------------------------PPPSPPBHHHHHHHHTTTS-HHHHHHHHHHHHHTT--BHHHHHHS-HHHHHHS---HHHHHHHHHHHHTTTPPPP--

Radius of gyration: 27.84 Å; Cα contacts (8 Å, |Δi|>4): 66; chains: 1; bounding box: 36×76×56 Å

Sequence (118 aa):
MRLHRLLWLWAAVQGFSVELDDEDDALIVYEGGMAEEAQCTAPPGPVLVKDVVAEIGHDVSEEVIFRTLNALEAEGVVQTRQLLQLYPQDFDAVVMPLLLKSRLRRVRERGGRIPEAQ

Mean predicted aligned error: 16.07 Å

Nearest PDB structures (foldseek):
  1doq-assembly1_A  TM=6.642E-01  e=2.210E-01  Thermus thermophilus
  2dl0-assembly1_A  TM=4.977E-01  e=8.264E-01  Homo sapiens
  3epg-assembly1_A-2  TM=5.845E-01  e=2.726E+00  Homo sapiens
  3osn-assembly1_A  TM=5.810E-01  e=2.560E+00  Homo sapiens
  8gyk-assembly1_H  TM=6.010E-01  e=5.439E+00  Homo sapiens